Protein AF-A0A7X5BDH9-F1 (afdb_monomer_lite)

Sequence (115 aa):
MKEPSITEIKLAAGVPVESLFLGWLIHNPMKDDFLHAVRGSSGTFWTQTPETAKHFKLYRQAVRVLQAQELSDRALVVAAFDIGSQILVAAPNHQQQFLTESDNPFRNLASLLER

pLDDT: mean 85.41, std 14.62, range [44.44, 97.75]

Foldseek 3Di:
DDFFDPQVQCVVVVNDNPWDWPAKWKAFLQACWTFQDDDPLPDTDTDNAPVNHDGDHTQVVNVVVCVSNVVPVGIDMWIWTHPPVGIDTTHRPPPPSNVDDYPHPPSPVVVVVVD

Structure (mmCIF, N/CA/C/O backbone):
data_AF-A0A7X5BDH9-F1
#
_entry.id   AF-A0A7X5BDH9-F1
#
loop_
_atom_site.group_PDB
_atom_site.id
_atom_site.type_symbol
_atom_site.label_atom_id
_atom_site.label_alt_id
_atom_site.label_comp_id
_atom_site.label_asym_id
_atom_site.label_entity_id
_atom_site.label_seq_id
_atom_site.pdbx_PDB_ins_code
_atom_site.Cartn_x
_atom_site.Cartn_y
_atom_site.Cartn_z
_atom_site.occupancy
_atom_site.B_iso_or_equiv
_atom_site.auth_seq_id
_atom_site.auth_comp_id
_atom_site.auth_asym_id
_atom_site.auth_atom_id
_atom_site.pdbx_PDB_model_num
ATOM 1 N N . MET A 1 1 ? -1.944 16.664 -7.351 1.00 70.81 1 MET A N 1
ATOM 2 C CA . MET A 1 1 ? -2.779 15.515 -6.938 1.00 70.81 1 MET A CA 1
ATOM 3 C C . MET A 1 1 ? -3.243 15.747 -5.511 1.00 70.81 1 MET A C 1
ATOM 5 O O . MET A 1 1 ? -2.402 16.078 -4.681 1.00 70.81 1 MET A O 1
ATOM 9 N N . LYS A 1 2 ? -4.553 15.644 -5.257 1.00 82.56 2 LYS A N 1
ATOM 10 C CA . LYS A 1 2 ? -5.135 15.707 -3.908 1.00 82.56 2 LYS A CA 1
ATOM 11 C C . LYS A 1 2 ? -4.921 14.356 -3.216 1.00 82.56 2 LYS A C 1
ATOM 13 O O . LYS A 1 2 ? -5.038 13.326 -3.871 1.00 82.56 2 LYS A O 1
ATOM 18 N N . GLU A 1 3 ? -4.571 14.375 -1.934 1.00 89.06 3 GLU A N 1
ATOM 19 C CA . GLU A 1 3 ? -4.437 13.152 -1.133 1.00 89.06 3 GLU A CA 1
ATOM 20 C C . GLU A 1 3 ? -5.837 12.572 -0.842 1.00 89.06 3 GLU A C 1
ATOM 22 O O . GLU A 1 3 ? -6.744 13.351 -0.520 1.00 89.06 3 GLU A O 1
ATOM 27 N N . PRO A 1 4 ? -6.042 11.248 -0.965 1.00 90.88 4 PRO A N 1
ATOM 28 C CA . PRO A 1 4 ? -7.308 10.623 -0.600 1.00 90.88 4 PRO A CA 1
ATOM 29 C C . PRO A 1 4 ? -7.584 10.722 0.907 1.00 90.88 4 PRO A C 1
ATOM 31 O O . PRO A 1 4 ? -6.660 10.709 1.724 1.00 90.88 4 PRO A O 1
ATOM 34 N N . SER A 1 5 ? -8.861 10.789 1.284 1.00 92.19 5 SER A N 1
ATOM 35 C CA . SER A 1 5 ? -9.271 10.822 2.690 1.00 92.19 5 SER A CA 1
ATOM 36 C C . SER A 1 5 ? -9.227 9.425 3.301 1.00 92.19 5 SER A C 1
ATOM 38 O O . SER A 1 5 ? -9.990 8.544 2.916 1.00 92.19 5 SER A O 1
ATOM 40 N N . ILE A 1 6 ? -8.368 9.227 4.301 1.00 92.94 6 ILE A N 1
ATOM 41 C CA . ILE A 1 6 ? -8.255 7.947 5.015 1.00 92.94 6 ILE A CA 1
ATOM 42 C C . ILE A 1 6 ? -9.583 7.544 5.670 1.00 92.94 6 ILE A C 1
ATOM 44 O O . ILE A 1 6 ? -9.949 6.371 5.653 1.00 92.94 6 ILE A O 1
ATOM 48 N N . THR A 1 7 ? -10.325 8.512 6.209 1.00 91.94 7 THR A N 1
ATOM 49 C CA . THR A 1 7 ? -11.628 8.269 6.839 1.00 91.94 7 THR A CA 1
ATOM 50 C C . THR A 1 7 ? -12.654 7.751 5.834 1.00 91.94 7 THR A C 1
ATOM 52 O O . THR A 1 7 ? -13.354 6.787 6.125 1.00 91.94 7 THR A O 1
ATOM 55 N N . GLU A 1 8 ? -12.718 8.347 4.640 1.00 90.94 8 GLU A N 1
ATOM 56 C CA . GLU A 1 8 ? -13.644 7.907 3.585 1.00 90.94 8 GLU A CA 1
ATOM 57 C C . GLU A 1 8 ? -13.301 6.493 3.104 1.00 90.94 8 GLU A C 1
ATOM 59 O O . GLU A 1 8 ? -14.196 5.674 2.919 1.00 90.94 8 GLU A O 1
ATOM 64 N N . ILE A 1 9 ? -12.007 6.178 2.979 1.00 91.94 9 ILE A N 1
ATOM 65 C CA . ILE A 1 9 ? -11.539 4.841 2.590 1.00 91.94 9 ILE A CA 1
ATOM 66 C C . ILE A 1 9 ? -11.943 3.797 3.624 1.00 91.94 9 ILE A C 1
ATOM 68 O O . ILE A 1 9 ? -12.468 2.751 3.249 1.00 91.94 9 ILE A O 1
ATOM 72 N N . LYS A 1 10 ? -11.723 4.075 4.916 1.00 91.50 10 LYS A N 1
ATOM 73 C CA . LYS A 1 10 ? -12.121 3.158 5.991 1.00 91.50 10 LYS A CA 1
ATOM 74 C C . LYS A 1 10 ? -13.614 2.854 5.934 1.00 91.50 10 LYS A C 1
ATOM 76 O O . LYS A 1 10 ? -13.992 1.688 5.928 1.00 91.50 10 LYS A O 1
ATOM 81 N N . LEU A 1 11 ? -14.438 3.900 5.829 1.00 90.25 11 LEU A N 1
ATOM 82 C CA . LEU A 1 11 ? -15.893 3.775 5.742 1.00 90.25 11 LEU A CA 1
ATOM 83 C C . LEU A 1 11 ? -16.319 2.946 4.526 1.00 90.25 11 LEU A C 1
ATOM 85 O O . LEU A 1 11 ? -17.110 2.019 4.668 1.00 90.25 11 LEU A O 1
ATOM 89 N N . ALA A 1 12 ? -15.769 3.242 3.3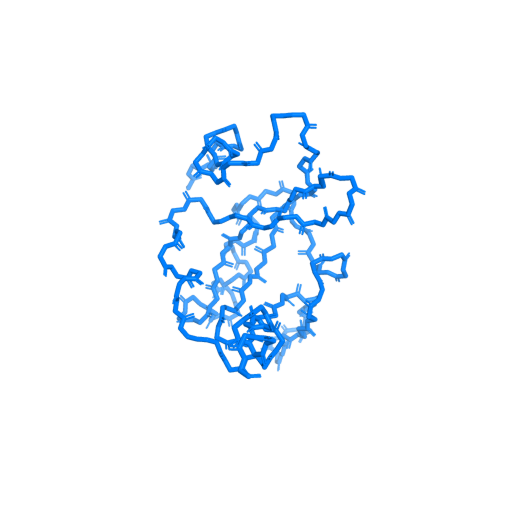47 1.00 87.94 12 ALA A N 1
ATOM 90 C CA . ALA A 1 12 ? -16.112 2.534 2.116 1.00 87.94 12 ALA A CA 1
ATOM 91 C C . ALA A 1 12 ? -15.685 1.058 2.134 1.00 87.94 12 ALA A C 1
ATOM 93 O O . ALA A 1 12 ? -16.350 0.218 1.531 1.00 87.94 12 ALA A O 1
ATOM 94 N N . ALA A 1 13 ? -14.576 0.738 2.803 1.00 86.88 13 ALA A N 1
ATOM 95 C CA . ALA A 1 13 ? -14.028 -0.613 2.885 1.00 86.88 13 ALA A CA 1
ATOM 96 C C . ALA A 1 13 ? -14.510 -1.412 4.111 1.00 86.88 13 ALA A C 1
ATOM 98 O O . ALA A 1 13 ? -14.083 -2.550 4.286 1.00 86.88 13 ALA A O 1
ATOM 99 N N . GLY A 1 14 ? -15.366 -0.838 4.965 1.00 88.62 14 GLY A N 1
ATOM 100 C CA . GLY A 1 14 ? -15.818 -1.490 6.200 1.00 88.62 14 GLY A CA 1
ATOM 101 C C . GLY A 1 14 ? -14.700 -1.712 7.227 1.00 88.62 14 GLY A C 1
ATOM 102 O O . GLY A 1 14 ? -14.813 -2.590 8.078 1.00 88.62 14 GLY A O 1
ATOM 103 N N . VAL A 1 15 ? -13.613 -0.939 7.145 1.00 89.50 15 VAL A N 1
ATOM 104 C CA . VAL A 1 15 ? -12.507 -0.997 8.107 1.00 89.50 15 VAL A CA 1
ATOM 105 C C . VAL A 1 15 ? -12.955 -0.320 9.403 1.00 89.50 15 VAL A C 1
ATOM 107 O O . VAL A 1 15 ? -13.511 0.783 9.335 1.00 89.50 15 VAL A O 1
ATOM 110 N N . PRO A 1 16 ? -12.685 -0.914 10.578 1.00 89.81 16 PRO A N 1
ATOM 111 C CA . PRO A 1 16 ? -12.988 -0.272 11.848 1.00 89.81 16 PRO A CA 1
ATOM 112 C C . PRO A 1 16 ? -12.376 1.134 11.951 1.00 89.81 16 PRO A C 1
ATOM 114 O O . PRO A 1 16 ? -11.270 1.419 11.477 1.00 89.81 16 PRO A O 1
ATOM 117 N N . VAL A 1 17 ? -13.118 2.064 12.550 1.00 86.31 17 VAL A N 1
ATOM 118 C CA . VAL A 1 17 ? -12.745 3.489 12.558 1.00 86.31 17 VAL A CA 1
ATOM 119 C C . VAL A 1 17 ? -11.453 3.707 13.351 1.00 86.31 17 VAL A C 1
ATOM 121 O O . VAL A 1 17 ? -10.612 4.522 12.964 1.00 86.31 17 VAL A O 1
ATOM 124 N N . GLU A 1 18 ? -11.266 2.924 14.404 1.00 90.50 18 GLU A N 1
ATOM 125 C CA . GLU A 1 18 ? -10.118 2.893 15.303 1.00 90.50 18 GLU A CA 1
ATOM 126 C C . GLU A 1 18 ? -8.852 2.270 14.698 1.00 90.50 18 GLU A C 1
ATOM 128 O O . GLU A 1 18 ? -7.768 2.473 15.242 1.00 90.50 18 GLU A O 1
ATOM 133 N N . SER A 1 19 ? -8.952 1.564 13.565 1.00 93.94 19 SER A N 1
ATOM 134 C CA . SER A 1 19 ? -7.809 0.883 12.946 1.00 93.94 19 SER A CA 1
ATOM 135 C C . SER A 1 19 ? -6.676 1.851 12.611 1.00 93.94 19 SER A C 1
ATOM 137 O O . SER A 1 19 ? -6.900 2.936 12.062 1.00 93.94 19 SER A O 1
ATOM 139 N N . LEU A 1 20 ? -5.434 1.481 12.908 1.00 95.38 20 LEU A N 1
ATOM 140 C CA . LEU A 1 20 ? -4.298 2.374 12.699 1.00 95.38 20 LEU A CA 1
ATOM 141 C C . LEU A 1 20 ? -3.927 2.417 11.215 1.00 95.38 20 LEU A C 1
ATOM 143 O O . LEU A 1 20 ? -3.714 1.386 10.588 1.00 95.38 20 LEU A O 1
ATOM 147 N N . PHE A 1 21 ? -3.811 3.616 10.646 1.00 96.19 21 PHE A N 1
ATOM 148 C CA . PHE A 1 21 ? -3.276 3.774 9.295 1.00 96.19 21 PHE A CA 1
ATOM 149 C C . PHE A 1 21 ? -1.754 3.603 9.312 1.00 96.19 21 PHE A C 1
ATOM 151 O O . PHE A 1 21 ? -1.048 4.405 9.925 1.00 96.19 21 PHE A O 1
ATOM 158 N N . LEU A 1 22 ? -1.258 2.577 8.623 1.00 96.88 22 LEU A N 1
ATOM 159 C CA . LEU A 1 22 ? 0.168 2.243 8.576 1.00 96.88 22 LEU A CA 1
ATOM 160 C C . LEU A 1 22 ? 0.900 2.961 7.437 1.00 96.88 22 LEU A C 1
ATOM 162 O O . LEU A 1 22 ? 2.103 3.213 7.514 1.00 96.88 22 LEU A O 1
ATOM 166 N N . GLY A 1 23 ? 0.178 3.310 6.373 1.00 97.06 23 GLY A N 1
ATOM 167 C CA . GLY A 1 23 ? 0.735 3.976 5.205 1.00 97.06 23 GLY A CA 1
ATOM 168 C C . GLY A 1 23 ? 0.110 3.500 3.903 1.00 97.06 23 GLY A C 1
ATOM 169 O O . GLY A 1 23 ? -0.852 2.735 3.874 1.00 97.06 23 GLY A O 1
ATOM 170 N N . TRP A 1 24 ? 0.683 3.976 2.807 1.00 97.69 24 TRP A N 1
ATOM 171 C CA . TRP A 1 24 ? 0.321 3.573 1.457 1.00 97.69 24 TRP A CA 1
ATOM 172 C C . TRP A 1 24 ? 1.266 2.488 0.959 1.00 97.69 24 TRP A C 1
ATOM 174 O O . TRP A 1 24 ? 2.473 2.585 1.180 1.00 97.69 24 TRP A O 1
ATOM 184 N N . LEU A 1 25 ? 0.731 1.507 0.243 1.00 97.75 25 LEU A N 1
ATOM 185 C CA . LEU A 1 25 ? 1.465 0.437 -0.427 1.00 97.75 25 LEU A CA 1
ATOM 186 C C . LEU A 1 25 ? 1.197 0.490 -1.933 1.00 97.75 25 LEU A C 1
ATOM 188 O O . LEU A 1 25 ? 0.259 1.147 -2.385 1.00 97.75 25 LEU A O 1
ATOM 192 N N . ILE A 1 26 ? 2.006 -0.229 -2.706 1.00 97.00 26 ILE A N 1
ATOM 193 C CA . ILE A 1 26 ? 1.724 -0.532 -4.113 1.00 97.00 26 ILE A CA 1
ATOM 194 C C . ILE A 1 26 ? 1.404 -2.022 -4.186 1.00 97.00 26 ILE A C 1
ATOM 196 O O . ILE A 1 26 ? 2.263 -2.834 -3.850 1.00 97.00 26 ILE A O 1
ATOM 200 N N . HIS A 1 27 ? 0.183 -2.357 -4.588 1.00 96.25 27 HIS A N 1
ATOM 201 C CA . HIS A 1 27 ? -0.336 -3.720 -4.706 1.00 96.25 27 HIS A CA 1
ATOM 202 C C . HIS A 1 27 ? -0.521 -4.070 -6.177 1.00 96.25 27 HIS A C 1
ATOM 204 O O . HIS A 1 27 ? -1.013 -3.251 -6.950 1.00 96.25 27 HIS A O 1
ATOM 210 N N . ASN A 1 28 ? -0.123 -5.274 -6.558 1.00 94.44 28 ASN A N 1
ATOM 211 C CA . ASN A 1 28 ? -0.373 -5.864 -7.863 1.00 94.44 28 ASN A CA 1
ATOM 212 C C . ASN A 1 28 ? -1.456 -6.943 -7.691 1.00 94.44 28 ASN A C 1
ATOM 214 O O . ASN A 1 28 ? -1.158 -8.040 -7.215 1.00 94.44 28 ASN A O 1
ATOM 218 N N . PRO A 1 29 ? -2.715 -6.664 -8.073 1.00 91.06 29 PRO A N 1
ATOM 219 C CA . PRO A 1 29 ? -3.832 -7.573 -7.816 1.00 91.06 29 PRO A CA 1
ATOM 220 C C . PRO A 1 29 ? -3.727 -8.909 -8.545 1.00 91.06 29 PRO A C 1
ATOM 222 O O . PRO A 1 29 ? -4.211 -9.923 -8.043 1.00 91.06 29 PRO A O 1
ATOM 225 N N . MET A 1 30 ? -3.085 -8.928 -9.718 1.00 88.56 30 MET A N 1
ATOM 226 C CA . MET A 1 30 ? -2.973 -10.143 -10.527 1.00 88.56 30 MET A CA 1
ATOM 227 C C . MET A 1 30 ? -2.142 -11.214 -9.819 1.00 88.56 30 MET A C 1
ATOM 229 O O . MET A 1 30 ? -2.498 -12.389 -9.852 1.00 88.56 30 MET A O 1
ATOM 233 N N . LYS A 1 31 ? -1.042 -10.813 -9.169 1.00 90.06 31 LYS A N 1
ATOM 234 C CA . LYS A 1 31 ? -0.170 -11.720 -8.401 1.00 90.06 31 LYS A CA 1
ATOM 235 C C . LYS A 1 31 ? -0.437 -11.698 -6.901 1.00 90.06 31 LYS A C 1
ATOM 237 O O . LYS A 1 31 ? 0.085 -12.551 -6.194 1.00 90.06 31 LYS A O 1
ATOM 242 N N . ASP A 1 32 ? -1.273 -10.763 -6.459 1.00 91.38 32 ASP A N 1
ATOM 243 C CA . ASP A 1 32 ? -1.623 -10.528 -5.064 1.00 91.38 32 ASP A CA 1
ATOM 244 C C . ASP A 1 32 ? -0.388 -10.300 -4.182 1.00 91.38 32 ASP A C 1
ATOM 246 O O . ASP A 1 32 ? -0.247 -10.845 -3.091 1.00 91.38 32 ASP A O 1
ATOM 250 N N . ASP A 1 33 ? 0.539 -9.495 -4.701 1.00 95.56 33 ASP A N 1
ATOM 251 C CA . ASP A 1 33 ? 1.777 -9.122 -4.037 1.00 95.56 33 ASP A CA 1
ATOM 252 C C . ASP A 1 33 ? 1.930 -7.599 -3.932 1.00 95.56 33 ASP A C 1
ATOM 254 O O . ASP A 1 33 ? 1.225 -6.799 -4.555 1.00 95.56 33 ASP A O 1
ATOM 258 N N . PHE A 1 34 ? 2.852 -7.185 -3.073 1.00 97.38 34 PHE A N 1
ATOM 259 C CA . PHE A 1 34 ? 3.111 -5.797 -2.730 1.00 97.38 34 PHE A CA 1
ATOM 260 C C . PHE A 1 34 ? 4.547 -5.429 -3.049 1.00 97.38 34 PHE A C 1
ATOM 262 O O . PHE A 1 34 ? 5.468 -6.230 -2.883 1.00 97.38 34 PHE A O 1
ATOM 269 N N . LEU A 1 35 ? 4.766 -4.185 -3.461 1.00 97.38 35 LEU A N 1
ATOM 270 C CA . LEU A 1 35 ? 6.110 -3.687 -3.703 1.00 97.38 35 LEU A CA 1
ATOM 271 C C . LEU A 1 35 ? 6.901 -3.677 -2.388 1.00 97.38 35 LEU A C 1
ATOM 273 O O . LEU A 1 35 ? 6.582 -2.934 -1.462 1.00 97.38 35 LEU A O 1
ATOM 277 N N . HIS A 1 36 ? 7.975 -4.456 -2.332 1.00 96.94 36 HIS A N 1
ATOM 2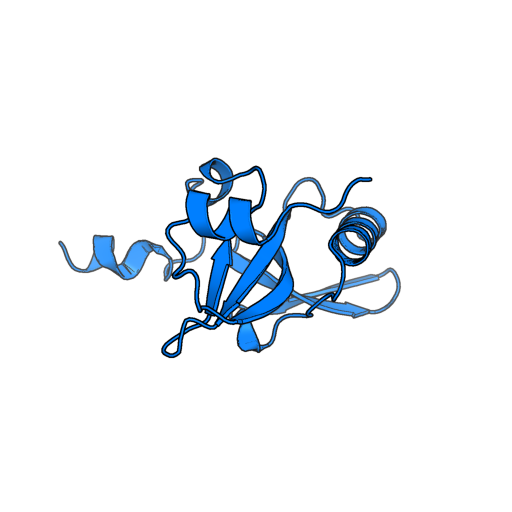78 C CA . HIS A 1 36 ? 8.903 -4.525 -1.207 1.00 96.94 36 HIS A CA 1
ATOM 279 C C . HIS A 1 36 ? 10.063 -3.535 -1.364 1.00 96.94 36 HIS A C 1
ATOM 281 O O . HIS A 1 36 ? 10.426 -2.821 -0.431 1.00 96.94 36 HIS A O 1
ATOM 287 N N . ALA A 1 37 ? 10.650 -3.455 -2.562 1.00 95.06 37 ALA A N 1
ATOM 288 C CA . ALA A 1 37 ? 11.773 -2.563 -2.829 1.00 95.06 37 ALA A CA 1
ATOM 289 C C . ALA A 1 37 ? 11.906 -2.218 -4.317 1.00 95.06 37 ALA A C 1
ATOM 291 O O . ALA A 1 37 ? 11.435 -2.939 -5.192 1.00 95.06 37 ALA A O 1
ATOM 292 N N . VAL A 1 38 ? 12.611 -1.121 -4.594 1.00 92.19 38 VAL A N 1
ATOM 293 C CA . VAL A 1 38 ? 13.037 -0.719 -5.941 1.00 92.19 38 VAL A CA 1
ATOM 294 C C . VAL A 1 38 ? 14.559 -0.717 -5.956 1.00 92.19 38 VAL A C 1
ATOM 296 O O . VAL A 1 38 ? 15.168 -0.116 -5.068 1.00 92.19 38 VAL A O 1
ATOM 299 N N . ARG A 1 39 ? 15.178 -1.372 -6.941 1.00 83.88 39 ARG A N 1
ATOM 300 C CA . ARG A 1 39 ? 16.637 -1.426 -7.092 1.00 83.88 39 ARG A CA 1
ATOM 301 C C . ARG A 1 39 ? 17.056 -0.730 -8.382 1.00 83.88 39 ARG A C 1
ATOM 303 O O . ARG A 1 39 ? 17.123 -1.341 -9.444 1.00 83.88 39 ARG A O 1
ATOM 310 N N . GLY A 1 40 ? 17.374 0.557 -8.260 1.00 73.94 40 GLY A N 1
ATOM 311 C CA . GLY A 1 40 ? 17.785 1.380 -9.397 1.00 73.94 40 GLY A CA 1
ATOM 312 C C . GLY A 1 40 ? 16.696 1.464 -10.468 1.00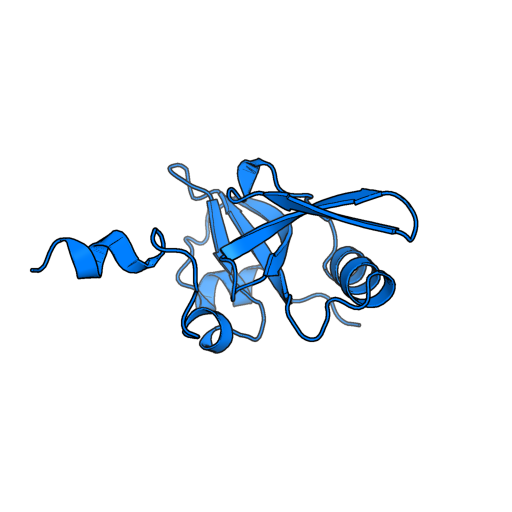 73.94 40 GLY A C 1
ATOM 313 O O . GLY A 1 40 ? 15.512 1.513 -10.149 1.00 73.94 40 GLY A O 1
ATOM 314 N N . SER A 1 41 ? 17.108 1.487 -11.732 1.00 68.75 41 SER A N 1
ATOM 315 C CA . SER A 1 41 ? 16.215 1.507 -12.896 1.00 68.75 41 SER A CA 1
ATOM 316 C C . SER A 1 41 ? 15.784 0.116 -13.375 1.00 68.75 41 SER A C 1
ATOM 318 O O . SER A 1 41 ? 14.965 0.026 -14.280 1.00 68.75 41 SER A O 1
ATOM 320 N N . SER A 1 42 ? 16.348 -0.963 -12.821 1.00 62.12 42 SER A N 1
ATOM 321 C CA . SER A 1 42 ? 16.330 -2.290 -13.451 1.00 62.12 42 SER A CA 1
ATOM 322 C C . SER A 1 42 ? 15.482 -3.347 -12.743 1.00 62.12 42 SER A C 1
ATOM 324 O O . SER A 1 42 ? 15.396 -4.468 -13.242 1.00 62.12 42 SER A O 1
ATOM 326 N N . GLY A 1 43 ? 14.828 -3.042 -11.617 1.00 80.44 43 GLY A N 1
ATOM 327 C CA . GLY A 1 43 ? 13.911 -4.020 -11.033 1.00 80.44 43 GLY A CA 1
ATOM 328 C C . GLY A 1 43 ? 13.160 -3.600 -9.777 1.00 80.44 43 GLY A C 1
ATOM 329 O O . GLY A 1 43 ? 13.680 -2.928 -8.882 1.00 80.44 43 GLY A O 1
ATOM 330 N N . THR A 1 44 ? 11.928 -4.094 -9.700 1.00 92.56 44 THR A N 1
ATOM 331 C CA . THR A 1 44 ? 11.067 -4.079 -8.517 1.00 92.56 44 THR A CA 1
ATOM 332 C C . THR A 1 44 ? 11.081 -5.440 -7.835 1.00 92.56 44 THR A C 1
ATOM 334 O O . THR A 1 44 ? 10.948 -6.461 -8.507 1.00 92.56 44 THR A O 1
ATOM 337 N N . PHE A 1 45 ? 11.188 -5.450 -6.512 1.00 94.56 45 PHE A N 1
ATOM 338 C CA . PHE A 1 45 ? 11.043 -6.645 -5.685 1.00 94.56 45 PHE A CA 1
ATOM 339 C C . PHE A 1 45 ? 9.680 -6.628 -5.015 1.00 94.56 45 PHE A C 1
ATOM 341 O O . PHE A 1 45 ? 9.268 -5.586 -4.500 1.00 94.56 45 PHE A O 1
ATOM 348 N N . TRP A 1 46 ? 9.021 -7.780 -5.000 1.00 96.19 46 TRP A N 1
ATOM 349 C CA . TRP A 1 46 ? 7.664 -7.946 -4.497 1.00 96.19 46 TRP A CA 1
ATOM 350 C C . TRP A 1 46 ? 7.635 -8.924 -3.323 1.00 96.19 46 TRP A C 1
ATOM 352 O O . TRP A 1 46 ? 8.524 -9.762 -3.172 1.00 96.19 46 TRP A O 1
ATOM 362 N N . THR A 1 47 ? 6.635 -8.784 -2.463 1.00 95.94 47 THR A N 1
ATOM 363 C CA . THR A 1 47 ? 6.409 -9.629 -1.290 1.00 95.94 47 THR A CA 1
ATOM 364 C C . THR A 1 47 ? 4.924 -9.938 -1.153 1.00 95.94 47 THR A C 1
ATOM 366 O O . THR A 1 47 ? 4.092 -9.113 -1.510 1.00 95.94 47 THR A O 1
ATOM 369 N N . GLN A 1 48 ? 4.578 -11.120 -0.649 1.00 93.31 48 GLN A N 1
ATOM 370 C CA . GLN A 1 48 ? 3.181 -11.568 -0.552 1.00 93.31 48 GLN A CA 1
ATOM 371 C C . GLN A 1 48 ? 2.439 -10.973 0.654 1.00 93.31 48 GLN A C 1
ATOM 373 O O . GLN A 1 48 ? 1.221 -11.067 0.738 1.00 93.31 48 GLN A O 1
ATOM 378 N N . THR A 1 49 ? 3.164 -10.367 1.594 1.00 92.81 49 THR A N 1
ATOM 379 C CA . THR A 1 49 ? 2.621 -9.913 2.877 1.00 92.81 49 THR A CA 1
ATOM 380 C C . THR A 1 49 ? 2.702 -8.391 2.989 1.00 92.81 49 THR A C 1
ATOM 382 O O . THR A 1 49 ? 3.784 -7.828 2.791 1.00 92.81 49 THR A O 1
ATOM 385 N N . PRO A 1 50 ? 1.606 -7.688 3.314 1.00 95.00 50 PRO A N 1
ATOM 386 C CA . PRO A 1 50 ? 1.629 -6.235 3.475 1.00 95.00 50 PRO A CA 1
ATOM 387 C C . PRO A 1 50 ? 2.562 -5.767 4.609 1.00 95.00 50 PRO A C 1
ATOM 389 O O . PRO A 1 50 ? 3.094 -4.664 4.536 1.00 95.00 50 PRO A O 1
ATOM 392 N N . GLU A 1 51 ? 2.837 -6.604 5.611 1.00 94.50 51 GLU A N 1
ATOM 393 C CA . GLU A 1 51 ? 3.708 -6.319 6.762 1.00 94.50 51 GLU A CA 1
ATOM 394 C C . GLU A 1 51 ? 5.145 -5.996 6.338 1.00 94.50 51 GLU A C 1
ATOM 396 O O . GLU A 1 51 ? 5.803 -5.121 6.901 1.00 94.50 51 GLU A O 1
ATOM 401 N N . THR A 1 52 ? 5.639 -6.700 5.322 1.00 95.50 52 THR A N 1
ATOM 402 C CA . THR A 1 52 ? 6.995 -6.545 4.785 1.00 95.50 52 THR A CA 1
ATOM 403 C C . THR A 1 52 ? 7.033 -5.586 3.600 1.00 95.50 52 THR A C 1
ATOM 405 O O . THR A 1 52 ? 8.109 -5.315 3.065 1.00 95.50 52 THR A O 1
ATOM 408 N N . ALA A 1 53 ? 5.890 -5.065 3.154 1.00 97.56 53 ALA A N 1
ATOM 409 C CA . ALA A 1 53 ? 5.817 -4.175 2.009 1.00 97.56 53 ALA A CA 1
ATOM 410 C C . ALA A 1 53 ? 6.442 -2.802 2.300 1.00 97.56 53 ALA A C 1
ATOM 412 O O . ALA A 1 53 ? 6.550 -2.331 3.439 1.00 97.56 53 ALA A O 1
ATOM 413 N N . LYS A 1 54 ? 6.834 -2.106 1.234 1.00 97.06 54 LYS A N 1
ATOM 414 C CA . LYS A 1 54 ? 7.320 -0.735 1.332 1.00 97.06 54 LYS A CA 1
ATOM 415 C C . LYS A 1 54 ? 6.170 0.211 1.649 1.00 97.06 54 LYS A C 1
ATOM 417 O O . LYS A 1 54 ? 5.328 0.482 0.796 1.00 97.06 54 LYS A O 1
ATOM 422 N N . HIS A 1 55 ? 6.213 0.789 2.843 1.00 97.19 55 HIS A N 1
ATOM 423 C CA . HIS A 1 55 ? 5.250 1.787 3.283 1.00 97.19 55 HIS A CA 1
ATOM 424 C C . HIS A 1 55 ? 5.659 3.197 2.850 1.00 97.19 55 HIS A C 1
ATOM 426 O O . HIS A 1 55 ? 6.783 3.655 3.079 1.00 97.19 55 HIS A O 1
ATOM 432 N N . PHE A 1 56 ? 4.715 3.915 2.253 1.00 97.56 56 PHE A N 1
ATOM 433 C CA . PHE A 1 56 ? 4.840 5.325 1.910 1.00 97.56 56 PHE A CA 1
ATOM 434 C C . PHE A 1 56 ? 3.962 6.161 2.836 1.00 97.56 56 PHE A C 1
ATOM 436 O O . PHE A 1 56 ? 2.793 5.853 3.053 1.00 97.56 56 PHE A O 1
ATOM 443 N N . LYS A 1 57 ? 4.500 7.269 3.353 1.00 95.75 57 LYS A N 1
ATOM 444 C CA . LYS A 1 57 ? 3.738 8.155 4.250 1.00 95.75 57 LYS A CA 1
ATOM 445 C C . LYS A 1 57 ? 2.633 8.918 3.519 1.00 95.75 57 LYS A C 1
ATOM 447 O O . LYS A 1 57 ? 1.618 9.243 4.121 1.00 95.75 57 LYS A O 1
ATOM 452 N N . LEU A 1 58 ? 2.841 9.228 2.237 1.00 95.62 58 LEU A N 1
ATOM 453 C CA . LEU A 1 58 ? 1.933 10.044 1.426 1.00 95.62 58 LEU A CA 1
ATOM 454 C C . LEU A 1 58 ? 1.536 9.310 0.144 1.00 95.62 58 LEU A C 1
ATOM 456 O O . LEU A 1 58 ? 2.393 8.702 -0.503 1.00 95.62 58 LEU A O 1
ATOM 460 N N . TYR A 1 59 ? 0.282 9.456 -0.282 1.00 95.44 59 TYR A N 1
ATOM 461 C CA . TYR A 1 59 ? -0.256 8.819 -1.485 1.00 95.44 59 TYR A CA 1
ATOM 462 C C . TYR A 1 59 ? 0.542 9.239 -2.715 1.00 95.44 59 TYR A C 1
ATOM 464 O O . TYR A 1 59 ? 0.992 8.410 -3.506 1.00 95.44 59 TYR A O 1
ATOM 472 N N . ARG A 1 60 ? 0.841 10.540 -2.828 1.00 95.00 60 ARG A N 1
ATOM 473 C CA . ARG A 1 60 ? 1.650 11.077 -3.931 1.00 95.00 60 ARG A CA 1
ATOM 474 C C . ARG A 1 60 ? 3.052 10.467 -4.029 1.00 95.00 60 ARG A C 1
ATOM 476 O O . ARG A 1 60 ? 3.632 10.483 -5.110 1.00 95.00 60 ARG A O 1
ATOM 483 N N . GLN A 1 61 ? 3.632 9.982 -2.926 1.00 96.25 61 GLN A N 1
ATOM 484 C CA . GLN A 1 61 ? 4.944 9.325 -2.959 1.00 96.25 61 GLN A CA 1
ATOM 485 C C . GLN A 1 61 ? 4.835 7.939 -3.594 1.00 96.25 61 GLN A C 1
ATOM 487 O O . GLN A 1 61 ? 5.633 7.625 -4.473 1.00 96.25 61 GLN A O 1
ATOM 492 N N . ALA A 1 62 ? 3.823 7.162 -3.203 1.00 96.31 62 ALA A N 1
ATOM 493 C CA . ALA A 1 62 ? 3.545 5.863 -3.804 1.00 96.31 62 ALA A CA 1
ATOM 494 C C . ALA A 1 62 ? 3.224 6.007 -5.301 1.00 96.31 62 ALA A C 1
ATOM 496 O O . ALA A 1 62 ? 3.832 5.330 -6.122 1.00 96.31 62 ALA A O 1
ATOM 497 N N . VAL A 1 63 ? 2.375 6.969 -5.684 1.00 95.19 63 VAL A N 1
ATOM 498 C CA . VAL A 1 63 ? 2.047 7.225 -7.101 1.00 95.19 63 VAL A CA 1
ATOM 499 C C . VAL A 1 63 ? 3.286 7.571 -7.928 1.00 95.19 63 VAL A C 1
ATOM 501 O O . VAL A 1 63 ? 3.447 7.058 -9.031 1.00 95.19 63 VAL A O 1
ATOM 504 N N . ARG A 1 64 ? 4.193 8.409 -7.408 1.00 95.00 64 ARG A N 1
ATOM 505 C CA . ARG A 1 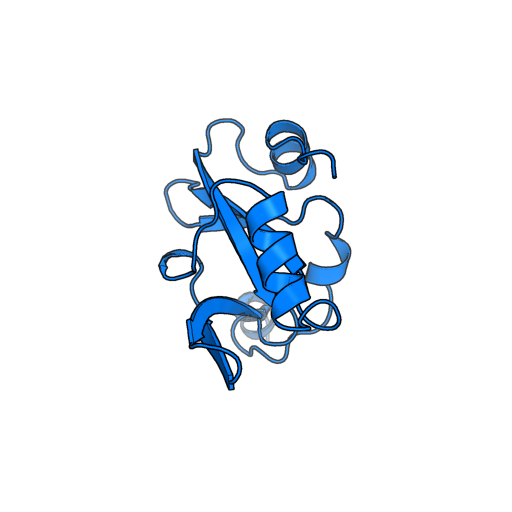64 ? 5.442 8.732 -8.120 1.00 95.00 64 ARG A CA 1
ATOM 506 C C . ARG A 1 64 ? 6.293 7.494 -8.370 1.00 95.00 64 ARG A C 1
ATOM 508 O O . ARG A 1 64 ? 6.857 7.375 -9.449 1.00 95.00 64 ARG A O 1
ATOM 515 N N . VAL A 1 65 ? 6.389 6.588 -7.396 1.00 94.88 65 VAL A N 1
ATOM 516 C CA . VAL A 1 65 ? 7.133 5.332 -7.567 1.00 94.88 65 VAL A CA 1
ATOM 517 C C . VAL A 1 65 ? 6.429 4.410 -8.559 1.00 94.88 65 VAL A C 1
ATOM 519 O O . VAL A 1 65 ? 7.093 3.877 -9.439 1.00 94.88 65 VAL A O 1
ATOM 522 N N . LEU A 1 66 ? 5.103 4.280 -8.469 1.00 94.25 66 LEU A N 1
ATOM 523 C CA . LEU A 1 66 ? 4.292 3.512 -9.416 1.00 94.25 66 LEU A CA 1
ATOM 524 C C . LEU A 1 66 ? 4.540 3.968 -10.865 1.00 94.25 66 LEU A C 1
ATOM 526 O O . LEU A 1 66 ? 4.748 3.142 -11.747 1.00 94.25 66 LEU A O 1
ATOM 530 N N . GLN A 1 67 ? 4.560 5.282 -11.098 1.00 93.62 67 GLN A N 1
ATOM 531 C CA . GLN A 1 67 ? 4.795 5.876 -12.416 1.00 93.62 67 GLN A CA 1
ATOM 532 C C . GLN A 1 67 ? 6.253 5.746 -12.865 1.00 93.62 67 GLN A C 1
ATOM 534 O O . GLN A 1 67 ? 6.509 5.343 -13.992 1.00 93.62 67 GLN A O 1
ATOM 539 N N . ALA A 1 68 ? 7.214 6.040 -11.984 1.00 93.25 68 ALA A N 1
ATOM 540 C CA . ALA A 1 68 ? 8.643 5.967 -12.299 1.00 93.25 68 ALA A CA 1
ATOM 541 C C . ALA A 1 68 ? 9.142 4.538 -12.568 1.00 93.25 68 ALA A C 1
ATOM 543 O O . ALA A 1 68 ? 10.259 4.363 -13.043 1.00 93.25 68 ALA A O 1
ATOM 544 N N . GLN A 1 69 ? 8.361 3.523 -12.198 1.00 93.38 69 GLN A N 1
ATOM 545 C CA . GLN A 1 69 ? 8.635 2.112 -12.471 1.00 93.38 69 GLN A CA 1
ATOM 546 C C . GLN A 1 69 ? 7.694 1.533 -13.538 1.00 93.38 69 GLN A C 1
ATOM 548 O O . GLN A 1 69 ? 7.686 0.321 -13.727 1.00 93.38 69 GLN A O 1
ATOM 553 N N . GLU A 1 70 ? 6.892 2.382 -14.196 1.00 92.69 70 GLU A N 1
ATOM 554 C CA . GLU A 1 70 ? 5.963 1.999 -15.268 1.00 92.69 70 GLU A CA 1
ATOM 555 C C . GLU A 1 70 ? 4.997 0.871 -14.857 1.00 92.69 70 GLU A C 1
ATOM 557 O O . GLU A 1 70 ? 4.690 -0.022 -15.631 1.00 92.69 70 GLU A O 1
ATOM 562 N N . LEU A 1 71 ? 4.510 0.905 -13.611 1.00 92.06 71 LEU A N 1
ATOM 563 C CA . LEU A 1 71 ? 3.673 -0.153 -13.025 1.00 92.06 71 LEU A CA 1
ATOM 564 C C . LEU A 1 71 ? 2.167 0.128 -13.106 1.00 92.06 71 LEU A C 1
ATOM 566 O O . LEU A 1 71 ? 1.374 -0.602 -12.518 1.00 92.06 71 LEU A O 1
ATOM 570 N N . SER A 1 72 ? 1.765 1.231 -13.738 1.00 91.19 72 SER A N 1
ATOM 571 C CA . SER A 1 72 ? 0.381 1.735 -13.665 1.00 91.19 72 SER A CA 1
ATOM 572 C C . SER A 1 72 ? -0.638 0.862 -14.409 1.00 91.19 72 SER A C 1
ATOM 574 O O . SER A 1 72 ? -1.837 1.044 -14.228 1.00 91.19 72 SER A O 1
ATOM 576 N N . ASP A 1 73 ? -0.170 -0.060 -15.245 1.00 90.06 73 ASP A N 1
ATOM 577 C CA . ASP A 1 73 ? -0.961 -1.041 -15.988 1.00 90.06 73 ASP A CA 1
ATOM 578 C C . ASP A 1 73 ? -1.337 -2.274 -15.149 1.00 90.06 73 ASP A C 1
ATOM 580 O O . ASP A 1 73 ? -2.358 -2.906 -15.412 1.00 90.06 73 ASP A O 1
ATOM 584 N N . ARG A 1 74 ? -0.530 -2.608 -14.134 1.00 90.12 74 ARG A N 1
ATOM 585 C CA . ARG A 1 74 ? -0.659 -3.858 -13.362 1.00 90.12 74 ARG A CA 1
ATOM 586 C C . ARG A 1 74 ? -0.731 -3.690 -11.849 1.00 90.12 74 ARG A C 1
ATOM 588 O O . ARG A 1 74 ? -1.038 -4.647 -11.145 1.00 90.12 74 ARG A O 1
ATOM 595 N N . ALA A 1 75 ? -0.415 -2.509 -11.332 1.00 94.00 75 ALA A N 1
ATOM 596 C CA . ALA A 1 75 ? -0.401 -2.242 -9.905 1.00 94.00 75 ALA A CA 1
ATOM 597 C C . ALA A 1 75 ? -1.116 -0.933 -9.568 1.00 94.00 75 ALA A C 1
ATOM 599 O O . ALA A 1 75 ? -1.231 -0.016 -10.381 1.00 94.00 75 ALA A O 1
ATOM 600 N N . LEU A 1 76 ? -1.576 -0.841 -8.327 1.00 94.69 76 LEU A N 1
ATOM 601 C CA . LEU A 1 76 ? -2.314 0.298 -7.808 1.00 94.69 76 LEU A CA 1
ATOM 602 C C . LEU A 1 76 ? -1.861 0.650 -6.394 1.00 94.69 76 LEU A C 1
ATOM 604 O O . LEU A 1 76 ? -1.267 -0.156 -5.680 1.00 94.69 76 LEU A O 1
ATOM 608 N N . VAL A 1 77 ? -2.133 1.888 -5.989 1.00 95.62 77 VAL A N 1
ATOM 609 C CA . VAL A 1 77 ? -1.807 2.359 -4.642 1.00 95.62 77 VAL A CA 1
ATOM 610 C C . VAL A 1 77 ? -2.965 2.048 -3.697 1.00 95.62 77 VAL A C 1
ATOM 612 O O . VAL A 1 77 ? -4.104 2.430 -3.966 1.00 95.62 77 VAL A O 1
ATOM 615 N N . VAL A 1 78 ? -2.664 1.395 -2.576 1.00 96.06 78 VAL A N 1
ATOM 616 C CA . VAL A 1 78 ? -3.635 0.981 -1.550 1.00 96.06 78 VAL A CA 1
ATOM 617 C C . VAL A 1 78 ? -3.244 1.542 -0.187 1.00 96.06 78 VAL A C 1
ATOM 619 O O . VAL A 1 78 ? -2.066 1.764 0.080 1.00 96.06 78 VAL A O 1
ATOM 622 N N . ALA A 1 79 ? -4.222 1.793 0.675 1.00 96.25 79 ALA A N 1
ATOM 623 C CA . ALA A 1 79 ? -4.008 2.128 2.077 1.00 96.25 79 ALA A CA 1
ATOM 624 C C . ALA A 1 79 ? -3.909 0.844 2.908 1.00 96.25 79 ALA A C 1
ATOM 626 O O . ALA A 1 79 ? -4.702 -0.070 2.697 1.00 96.25 79 ALA A O 1
ATOM 627 N N . ALA A 1 80 ? -2.968 0.794 3.850 1.00 97.06 80 ALA A N 1
ATOM 628 C CA . ALA A 1 80 ? -2.809 -0.299 4.803 1.00 97.06 80 ALA A CA 1
ATOM 629 C C . ALA A 1 80 ? -3.297 0.116 6.195 1.00 97.06 80 ALA A C 1
ATOM 631 O O . ALA A 1 80 ? -2.947 1.193 6.697 1.00 97.06 80 ALA A O 1
ATOM 632 N N . PHE A 1 81 ? -4.087 -0.755 6.816 1.00 96.38 81 PHE A N 1
ATOM 633 C CA . PHE A 1 81 ? -4.690 -0.550 8.124 1.00 96.38 81 PHE A CA 1
ATOM 634 C C . PHE A 1 81 ? -4.394 -1.723 9.042 1.00 96.38 81 PHE A C 1
ATOM 636 O O . PHE A 1 81 ? -4.700 -2.860 8.701 1.00 96.38 81 PHE A O 1
ATOM 643 N N . ASP A 1 82 ? -3.853 -1.440 10.218 1.00 95.56 82 ASP A N 1
ATOM 644 C CA . ASP A 1 82 ? -3.761 -2.423 11.290 1.00 95.56 82 ASP A CA 1
ATOM 645 C C . ASP A 1 82 ? -5.120 -2.542 11.986 1.00 95.56 82 ASP A C 1
ATOM 647 O O . ASP A 1 82 ? -5.637 -1.558 12.532 1.00 95.56 82 ASP A O 1
ATOM 651 N N . ILE A 1 83 ? -5.702 -3.741 11.945 1.00 92.56 83 ILE A N 1
ATOM 652 C CA . ILE A 1 83 ? -6.959 -4.069 12.628 1.00 92.56 83 ILE A CA 1
ATOM 653 C C . ILE A 1 83 ? -6.737 -4.942 13.878 1.00 92.56 83 ILE A C 1
ATOM 655 O O . ILE A 1 83 ? -7.684 -5.504 14.421 1.00 92.56 83 ILE A O 1
ATOM 659 N N . GLY A 1 84 ? -5.490 -5.069 14.338 1.00 90.38 84 GLY A N 1
ATOM 660 C CA . GLY A 1 84 ? -5.071 -5.829 15.514 1.00 90.38 84 GLY A CA 1
ATOM 661 C C . GLY A 1 84 ? -4.640 -7.260 15.193 1.00 90.38 84 GLY A C 1
ATOM 662 O O . GLY A 1 84 ? -3.554 -7.675 15.586 1.00 90.38 84 GLY A O 1
ATOM 663 N N . SER A 1 85 ? -5.469 -8.029 14.480 1.00 87.25 85 SER A N 1
ATOM 664 C CA . SER A 1 85 ? -5.149 -9.420 14.112 1.00 87.25 85 SER A CA 1
ATOM 665 C C . SER A 1 85 ? -4.386 -9.554 12.792 1.00 87.25 85 SER A C 1
ATOM 667 O O . SER A 1 85 ? -3.729 -10.568 12.569 1.00 87.25 85 SER A O 1
ATOM 669 N N . GLN A 1 86 ? -4.508 -8.565 11.906 1.00 91.62 86 GLN A N 1
ATOM 670 C CA . GLN A 1 86 ? -3.939 -8.566 10.558 1.00 91.62 86 GLN A CA 1
ATOM 671 C C . GLN A 1 86 ? -3.869 -7.144 9.992 1.00 91.62 86 GLN A C 1
ATOM 673 O O . GLN A 1 86 ? -4.488 -6.217 10.524 1.00 91.62 86 GLN A O 1
ATOM 678 N N . ILE A 1 87 ? -3.181 -6.990 8.861 1.00 94.25 87 ILE A N 1
ATOM 679 C CA . ILE A 1 87 ? -3.264 -5.781 8.045 1.00 94.25 87 ILE A CA 1
ATOM 680 C C . ILE A 1 87 ? -4.358 -5.950 6.987 1.00 94.25 87 ILE A C 1
ATOM 682 O O . ILE A 1 87 ? -4.352 -6.896 6.200 1.00 94.25 87 ILE A O 1
ATOM 686 N N . LEU A 1 88 ? -5.289 -5.001 6.940 1.00 92.88 88 LEU A N 1
ATOM 687 C CA . LEU A 1 88 ? -6.288 -4.881 5.882 1.00 92.88 88 LEU A CA 1
ATOM 688 C C . LEU A 1 88 ? -5.832 -3.819 4.876 1.00 92.88 88 LEU A C 1
ATOM 690 O O . LEU A 1 88 ? -5.434 -2.717 5.260 1.00 92.88 88 LEU A O 1
ATOM 694 N N . VAL A 1 89 ? -5.896 -4.142 3.583 1.00 93.81 89 VAL A N 1
ATOM 695 C CA . VAL A 1 89 ? -5.567 -3.210 2.496 1.00 93.81 89 VAL A CA 1
ATOM 696 C C . VAL A 1 89 ? -6.815 -2.761 1.741 1.00 93.81 89 VAL A C 1
ATOM 698 O O . VAL A 1 89 ? -7.656 -3.577 1.377 1.00 93.81 89 VAL A O 1
ATOM 701 N N . ALA A 1 90 ? -6.942 -1.458 1.486 1.00 92.25 90 ALA A N 1
ATOM 702 C CA . ALA A 1 90 ? -8.085 -0.892 0.770 1.00 92.25 90 ALA A CA 1
ATOM 703 C C . ALA A 1 90 ? -7.646 0.132 -0.282 1.00 92.25 90 ALA A C 1
ATOM 705 O O . ALA A 1 90 ? -6.827 1.014 -0.014 1.00 92.25 90 ALA A O 1
ATOM 706 N N . ALA A 1 91 ? -8.209 0.048 -1.489 1.00 87.19 91 ALA A N 1
ATOM 707 C CA . ALA A 1 91 ? -7.952 1.037 -2.533 1.00 87.19 91 ALA A CA 1
ATOM 708 C C . ALA A 1 91 ? -8.852 2.266 -2.355 1.00 87.19 91 ALA A C 1
ATOM 710 O O . ALA A 1 91 ? -10.043 2.109 -2.090 1.00 87.19 91 ALA A O 1
ATOM 711 N N . PRO A 1 92 ? -8.332 3.479 -2.610 1.00 78.88 92 PRO A N 1
ATOM 712 C CA . PRO A 1 92 ? -9.126 4.698 -2.540 1.00 78.88 92 PRO A CA 1
ATOM 713 C C . PRO A 1 92 ? -10.271 4.757 -3.558 1.00 78.88 92 PRO A C 1
ATOM 715 O O . PRO A 1 92 ? -11.343 5.237 -3.218 1.00 78.88 92 PRO A O 1
ATOM 718 N N . ASN A 1 93 ? -10.066 4.248 -4.781 1.00 69.12 93 ASN A N 1
ATOM 719 C CA . ASN A 1 93 ? -11.024 4.406 -5.890 1.00 69.12 93 ASN A CA 1
ATOM 720 C C . ASN A 1 93 ? -11.320 3.102 -6.665 1.00 69.12 93 ASN A C 1
ATOM 722 O O . ASN A 1 93 ? -11.998 3.150 -7.686 1.00 69.12 93 ASN A O 1
ATOM 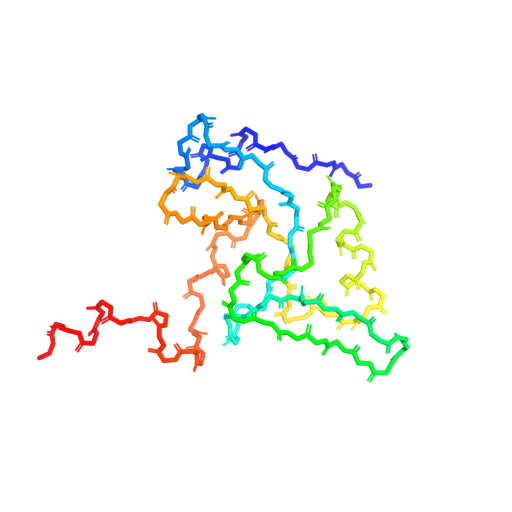726 N N . HIS A 1 94 ? -10.788 1.949 -6.239 1.00 60.00 94 HIS A N 1
ATOM 727 C CA . HIS A 1 94 ? -10.717 0.750 -7.092 1.00 60.00 94 HIS A CA 1
ATOM 728 C C . HIS A 1 94 ? -11.137 -0.539 -6.376 1.00 60.00 94 HIS A C 1
ATOM 730 O O . HIS A 1 94 ? -10.460 -1.559 -6.470 1.00 60.00 94 HIS A O 1
ATOM 736 N N . GLN A 1 95 ? -12.273 -0.527 -5.673 1.00 57.44 95 GLN A N 1
ATOM 737 C CA . GLN A 1 95 ? -12.797 -1.748 -5.039 1.00 57.44 95 GLN A CA 1
ATOM 738 C C . GLN A 1 95 ? -13.008 -2.890 -6.053 1.00 57.44 95 GLN A C 1
ATOM 740 O O . GLN A 1 95 ? -12.739 -4.046 -5.746 1.00 57.44 95 GLN A O 1
ATOM 745 N N . GLN A 1 96 ? -13.386 -2.568 -7.294 1.00 53.94 96 GLN A N 1
ATOM 746 C CA . GLN A 1 96 ? -13.599 -3.558 -8.356 1.00 53.94 96 GLN A CA 1
ATOM 747 C C . GLN A 1 96 ? -12.313 -4.257 -8.828 1.00 53.94 96 GLN A C 1
ATOM 749 O O . GLN A 1 96 ? -12.376 -5.409 -9.240 1.00 53.94 96 GLN A O 1
ATOM 754 N N . GLN A 1 97 ? -11.141 -3.619 -8.728 1.00 57.47 97 GLN A N 1
ATOM 755 C CA . GLN A 1 97 ? -9.860 -4.249 -9.097 1.00 57.47 97 GLN A CA 1
ATOM 756 C C . GLN A 1 97 ? -9.373 -5.258 -8.049 1.00 57.47 97 GLN A C 1
ATOM 758 O O . GLN A 1 97 ? -8.472 -6.043 -8.316 1.00 57.47 97 GLN A O 1
ATOM 763 N N . PHE A 1 98 ? -9.979 -5.290 -6.861 1.00 56.59 98 PHE A N 1
ATOM 764 C CA . PHE A 1 98 ? -9.797 -6.423 -5.957 1.00 56.59 98 PHE A CA 1
ATOM 765 C C . PHE A 1 98 ? -10.678 -7.618 -6.335 1.00 5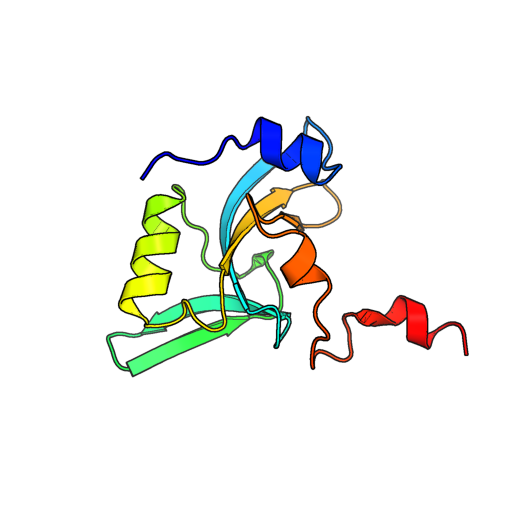6.59 98 PHE A C 1
ATOM 767 O O . PHE A 1 98 ? -10.384 -8.725 -5.900 1.00 56.59 98 PHE A O 1
ATOM 774 N N . LEU A 1 99 ? -11.717 -7.439 -7.154 1.00 57.06 99 LEU A N 1
ATOM 775 C CA . LEU A 1 99 ? -12.588 -8.531 -7.599 1.00 57.06 99 LEU A CA 1
ATOM 776 C C . LEU A 1 99 ? -12.066 -9.240 -8.855 1.00 57.06 99 LEU A C 1
ATOM 778 O O . LEU A 1 99 ? -12.599 -10.285 -9.216 1.00 57.06 99 LEU A O 1
ATOM 782 N N . THR A 1 100 ? -11.044 -8.701 -9.529 1.00 62.50 100 THR A N 1
ATOM 783 C CA . THR A 1 100 ? -10.410 -9.398 -10.654 1.00 62.50 100 THR A CA 1
ATOM 784 C C . THR A 1 100 ? -9.773 -10.702 -10.191 1.00 62.50 100 THR A C 1
ATOM 786 O O . THR A 1 100 ? -9.207 -10.772 -9.094 1.00 62.50 100 THR A O 1
ATOM 789 N N . GLU A 1 101 ? -9.873 -11.727 -11.038 1.00 62.28 101 GLU A N 1
ATOM 790 C CA . GLU A 1 101 ? -9.244 -13.025 -10.815 1.00 62.28 101 GLU A CA 1
ATOM 791 C C . GLU A 1 101 ? -7.742 -12.843 -10.575 1.00 62.28 101 GLU A C 1
ATOM 793 O O . GLU A 1 101 ? -7.071 -12.055 -11.245 1.00 62.28 101 GLU A O 1
ATOM 798 N N . SER A 1 102 ? -7.236 -13.535 -9.559 1.00 68.56 102 SER A N 1
ATOM 799 C CA . SER A 1 102 ? -5.823 -13.527 -9.205 1.00 68.56 102 SER A CA 1
ATOM 800 C C . SER A 1 102 ? -5.238 -14.896 -9.487 1.00 68.56 102 SER A C 1
ATOM 802 O O . SER A 1 102 ? -5.872 -15.911 -9.198 1.00 68.56 102 SER A O 1
ATOM 804 N N . ASP A 1 103 ? -3.999 -14.911 -9.966 1.00 75.38 103 ASP A N 1
ATOM 805 C CA . ASP A 1 103 ? -3.225 -16.139 -10.134 1.00 75.38 103 ASP A CA 1
ATOM 806 C C . ASP A 1 103 ? -2.719 -16.687 -8.786 1.00 75.38 103 ASP A C 1
ATOM 808 O O . ASP A 1 103 ? -2.103 -17.753 -8.748 1.00 75.38 103 ASP A O 1
ATOM 812 N N . ASN A 1 104 ? -2.923 -15.960 -7.677 1.00 70.50 104 ASN A N 1
ATOM 813 C CA . ASN A 1 104 ? -2.531 -16.412 -6.348 1.00 70.50 104 ASN A CA 1
ATOM 814 C C . ASN A 1 104 ? -3.490 -17.517 -5.853 1.00 70.50 104 ASN A C 1
ATOM 816 O O . ASN A 1 104 ? -4.645 -17.217 -5.526 1.00 70.50 104 ASN A O 1
ATOM 820 N N . PRO A 1 105 ? -3.027 -18.777 -5.704 1.00 66.25 105 PRO A N 1
ATOM 821 C CA . PRO A 1 105 ? -3.886 -19.882 -5.275 1.00 66.25 105 PRO A CA 1
ATOM 822 C C . PRO A 1 105 ? -4.401 -19.723 -3.837 1.00 66.25 105 PRO A C 1
ATOM 824 O O . PRO A 1 105 ? -5.377 -20.368 -3.460 1.00 66.25 105 PRO A O 1
ATOM 827 N N . PHE A 1 106 ? -3.776 -18.863 -3.028 1.00 67.62 106 PHE A N 1
ATOM 828 C CA . PHE A 1 106 ? -4.153 -18.648 -1.631 1.00 67.62 106 PHE A CA 1
ATOM 829 C C . PHE A 1 106 ? -5.249 -17.592 -1.448 1.00 67.62 106 PHE A C 1
ATOM 831 O O . PHE A 1 106 ? -5.873 -17.540 -0.390 1.00 67.62 106 PHE A O 1
ATOM 838 N N . ARG A 1 107 ? -5.540 -16.787 -2.477 1.00 66.00 107 ARG A N 1
ATOM 839 C CA . ARG A 1 107 ? -6.496 -15.672 -2.388 1.00 66.00 107 ARG A CA 1
ATOM 840 C C . ARG A 1 107 ? -7.949 -16.124 -2.209 1.00 66.00 107 ARG A C 1
ATOM 842 O O . ARG A 1 107 ? -8.757 -15.400 -1.644 1.00 66.00 107 ARG A O 1
ATOM 849 N N . ASN A 1 108 ? -8.263 -17.340 -2.655 1.00 57.34 108 ASN A N 1
ATOM 850 C CA . ASN A 1 108 ? -9.609 -17.919 -2.661 1.00 57.34 108 ASN A CA 1
ATOM 851 C C . ASN A 1 108 ? -9.697 -19.226 -1.852 1.00 57.34 108 ASN A C 1
ATOM 853 O O . ASN A 1 108 ? -10.520 -20.092 -2.152 1.00 57.34 108 ASN A O 1
ATOM 857 N N . LEU A 1 109 ? -8.874 -19.383 -0.810 1.00 52.72 109 LEU A N 1
ATOM 858 C CA . LEU A 1 109 ? -8.867 -20.587 0.034 1.00 52.72 109 LEU A CA 1
ATOM 859 C C . LEU A 1 109 ? -10.245 -20.922 0.633 1.00 52.72 109 LEU A C 1
ATOM 861 O O . LEU A 1 109 ? -10.588 -22.096 0.734 1.00 52.72 109 LEU A O 1
ATOM 865 N N . ALA A 1 110 ? -11.071 -19.915 0.940 1.00 53.28 110 ALA A N 1
ATOM 866 C CA . ALA A 1 110 ? -12.445 -20.129 1.404 1.00 53.28 110 ALA A CA 1
ATOM 867 C C . ALA A 1 110 ? -13.313 -20.882 0.374 1.00 53.28 110 ALA A C 1
ATOM 869 O O . ALA A 1 110 ? -14.058 -21.776 0.749 1.00 53.28 110 ALA A O 1
ATOM 870 N N . SER A 1 111 ? -13.149 -20.612 -0.926 1.00 52.38 111 SER A N 1
ATOM 871 C CA . SER A 1 111 ? -13.883 -21.318 -1.995 1.00 52.38 111 SER A CA 1
ATOM 872 C C . SER A 1 111 ? -13.364 -22.735 -2.281 1.00 52.38 111 SER A C 1
ATOM 874 O O . SER A 1 111 ? -14.029 -23.531 -2.941 1.00 52.38 111 SER A O 1
ATOM 876 N N . LEU A 1 112 ? -12.157 -23.053 -1.801 1.00 48.78 112 LEU A N 1
ATOM 877 C CA . LEU A 1 112 ? -11.489 -24.343 -1.990 1.00 48.78 112 LEU A CA 1
ATOM 878 C C . LEU A 1 112 ? -11.841 -25.346 -0.880 1.00 48.78 112 LEU A C 1
ATOM 880 O O . LEU A 1 112 ? -11.721 -26.548 -1.093 1.00 48.78 112 LEU A O 1
ATOM 884 N N . LEU A 1 113 ? -12.293 -24.849 0.277 1.00 52.03 113 LEU A N 1
ATOM 885 C CA . LEU A 1 113 ? -12.735 -25.643 1.429 1.00 52.03 113 LEU A CA 1
ATOM 886 C C . LEU A 1 113 ? -14.233 -25.999 1.389 1.00 52.03 113 LEU A C 1
ATOM 888 O O . LEU A 1 113 ? -14.685 -26.784 2.216 1.00 52.03 113 LEU A O 1
ATOM 892 N N . GLU A 1 114 ? -14.992 -25.457 0.431 1.00 52.00 114 GLU A N 1
ATOM 893 C CA . GLU A 1 114 ? -16.416 -25.767 0.207 1.00 52.00 114 GLU A CA 1
ATOM 894 C C . GLU A 1 114 ? -16.651 -26.872 -0.850 1.00 52.00 114 GLU A C 1
ATOM 896 O O . GLU A 1 114 ? -17.764 -27.012 -1.358 1.00 52.00 114 GLU A O 1
ATOM 901 N N . ARG A 1 115 ? -15.621 -27.652 -1.209 1.00 44.44 115 ARG A N 1
ATOM 902 C CA . ARG A 1 115 ? -15.729 -28.779 -2.156 1.00 44.44 115 ARG A CA 1
ATOM 903 C C . ARG A 1 115 ? -15.716 -30.138 -1.473 1.00 44.44 115 ARG A C 1
ATOM 905 O O . ARG A 1 115 ? -14.856 -30.340 -0.590 1.00 44.44 115 ARG A O 1
#

Secondary structure (DSSP, 8-state):
-PPPPHHHHHHHHT--TTPEEEEEEEEETTTTEEEEEEETTTEEEEES-GGGS--BSSHHHHHHHHHHTT-TTT-EEEEEEE-SSSEEEE-SS-GGGGSS--S-TTTTHHHHS--

Radius of gyration: 14.24 Å; chains: 1; bounding box: 34×44×32 Å